Protein AF-A0A8D5U0N1-F1 (afdb_monomer)

Sequence (67 aa):
MDIILTARQLEKVIIQFSHAEKEAELIVVRDLIEELPRMAMKYGVSLIDAEDINDKVIRVKLEKRFW

Secondary structure (DSSP, 8-stat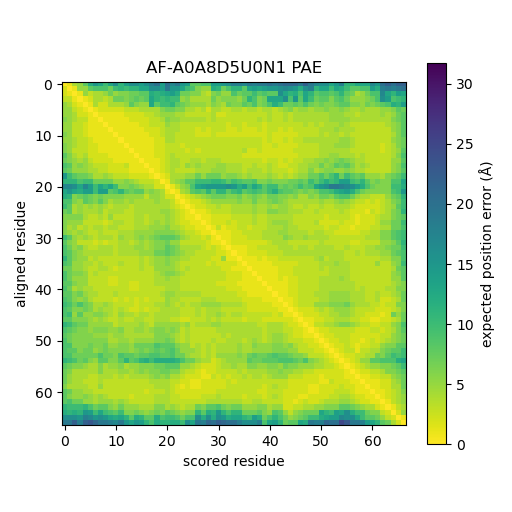e):
-PEE-SHHHHHHHHHHHHH-SS-EEEEEEGGGTTTHHHHHHHTTEEEEEEEE-SSSEEEEEEEE---

Mean predicted aligned error: 4.8 Å

Solvent-accessible surface area (backbone atoms only — not comparable to full-atom values): 3934 Å² total; per-residue (Å²): 140,66,77,35,87,46,70,70,55,45,49,55,50,50,57,54,47,59,74,47,97,62,76,48,78,43,38,33,32,50,88,48,58,78,52,43,60,63,53,25,52,76,56,44,29,38,78,78,46,78,46,78,76,51,100,57,34,27,36,36,32,38,39,78,58,86,130

Nearest PDB structures (foldseek):
  7yrj-assembly4_D  TM=6.984E-01  e=5.190E-02  Homo sapiens
  7yri-assembly2_A  TM=7.308E-01  e=1.149E-01  Homo sapiens
  7yri-assembly1_D  TM=6.159E-01  e=5.190E-02  Homo sapiens
  7vkr-assembly3_C  TM=6.470E-01  e=9.420E-02  Drosophila melanogaster
  7yri-assembly2_C  TM=6.903E-01  e=1.952E-01  Homo sapiens

Structure (mmCIF, N/CA/C/O backbone):
data_AF-A0A8D5U0N1-F1
#
_entry.id   AF-A0A8D5U0N1-F1
#
loop_
_atom_site.group_PDB
_atom_site.id
_atom_site.type_symbol
_atom_site.label_atom_id
_atom_site.label_alt_id
_atom_site.label_comp_id
_atom_site.label_asym_id
_atom_site.label_entity_id
_atom_site.label_seq_id
_atom_site.pdbx_PDB_ins_code
_atom_site.Cartn_x
_atom_site.Cartn_y
_atom_site.Cartn_z
_atom_site.occupancy
_atom_site.B_iso_or_equiv
_atom_site.auth_seq_id
_atom_site.auth_comp_id
_atom_site.auth_asym_id
_atom_site.auth_atom_id
_atom_site.pdbx_PDB_model_num
ATOM 1 N N . MET A 1 1 ? 10.668 12.977 3.057 1.00 54.88 1 MET A N 1
ATOM 2 C CA . MET A 1 1 ? 9.932 12.256 2.001 1.00 54.88 1 MET A CA 1
ATOM 3 C C . MET A 1 1 ? 10.713 10.980 1.756 1.00 54.88 1 MET A C 1
ATOM 5 O O . MET A 1 1 ? 11.818 11.073 1.239 1.00 54.88 1 MET A O 1
ATOM 9 N N . ASP A 1 2 ? 10.214 9.845 2.242 1.00 68.50 2 ASP A N 1
ATOM 10 C CA . ASP A 1 2 ? 10.931 8.564 2.196 1.00 68.50 2 ASP A CA 1
ATOM 11 C C . ASP A 1 2 ? 10.403 7.705 1.040 1.00 68.50 2 ASP A C 1
ATOM 13 O O . ASP A 1 2 ? 9.191 7.596 0.850 1.00 68.50 2 ASP A O 1
ATOM 17 N N . ILE A 1 3 ? 11.314 7.123 0.251 1.00 76.44 3 ILE A N 1
ATOM 18 C CA . ILE A 1 3 ? 10.977 6.211 -0.851 1.00 76.44 3 ILE A CA 1
ATOM 19 C C . ILE A 1 3 ? 10.975 4.782 -0.308 1.00 76.44 3 ILE A C 1
ATOM 21 O O . ILE A 1 3 ? 11.993 4.288 0.184 1.00 76.44 3 ILE A O 1
ATOM 25 N N . ILE A 1 4 ? 9.837 4.105 -0.424 1.00 79.50 4 ILE A N 1
ATOM 26 C CA . ILE A 1 4 ? 9.674 2.709 -0.031 1.00 79.50 4 ILE A CA 1
ATOM 27 C C . ILE A 1 4 ? 10.063 1.809 -1.202 1.00 79.50 4 ILE A C 1
ATOM 29 O O . ILE A 1 4 ? 9.410 1.817 -2.245 1.00 79.50 4 ILE A O 1
ATOM 33 N N . LEU A 1 5 ? 11.112 1.009 -1.011 1.00 79.00 5 LEU A N 1
ATOM 34 C CA . LEU A 1 5 ? 11.676 0.145 -2.053 1.00 79.00 5 LEU A CA 1
ATOM 35 C C . LEU A 1 5 ? 11.346 -1.339 -1.849 1.00 79.00 5 LEU A C 1
ATOM 37 O O . LEU A 1 5 ? 11.603 -2.149 -2.733 1.00 79.00 5 LEU A O 1
ATOM 41 N N . THR A 1 6 ? 10.810 -1.718 -0.684 1.00 87.88 6 THR A N 1
ATOM 42 C CA . THR A 1 6 ? 10.519 -3.121 -0.345 1.00 87.88 6 THR A CA 1
ATOM 43 C C . THR A 1 6 ? 9.227 -3.280 0.455 1.00 87.88 6 THR A C 1
ATOM 45 O O . THR A 1 6 ? 8.863 -2.410 1.250 1.00 87.88 6 THR A O 1
ATOM 48 N N . ALA A 1 7 ? 8.590 -4.447 0.327 1.00 86.56 7 ALA A N 1
ATOM 49 C CA . ALA A 1 7 ? 7.388 -4.834 1.070 1.00 86.56 7 ALA A CA 1
ATOM 50 C C . ALA A 1 7 ? 7.569 -4.728 2.600 1.00 86.56 7 ALA A C 1
ATOM 52 O O . ALA A 1 7 ? 6.687 -4.254 3.310 1.00 86.56 7 ALA A O 1
ATOM 53 N N . ARG A 1 8 ? 8.753 -5.084 3.126 1.00 90.12 8 ARG A N 1
ATOM 54 C CA . ARG A 1 8 ? 9.068 -4.952 4.563 1.00 90.12 8 ARG A CA 1
ATOM 55 C C . ARG A 1 8 ? 9.105 -3.500 5.039 1.00 90.12 8 ARG A C 1
ATOM 57 O O . ARG A 1 8 ? 8.647 -3.207 6.141 1.00 90.12 8 ARG A O 1
ATOM 64 N N . GLN A 1 9 ? 9.691 -2.600 4.246 1.00 89.31 9 GLN A N 1
ATOM 65 C CA . GLN A 1 9 ? 9.693 -1.171 4.571 1.00 89.31 9 GLN A CA 1
ATOM 66 C C . GLN A 1 9 ? 8.272 -0.613 4.519 1.00 89.31 9 GLN A C 1
ATOM 68 O O . GLN A 1 9 ? 7.894 0.145 5.409 1.00 89.31 9 GLN A O 1
ATOM 73 N N . LEU A 1 10 ? 7.489 -1.043 3.526 1.00 87.75 10 LEU A N 1
ATOM 74 C CA . LEU A 1 10 ? 6.096 -0.649 3.375 1.00 87.75 10 LEU A CA 1
ATOM 75 C C . LEU A 1 10 ? 5.270 -1.038 4.598 1.00 87.75 10 LEU A C 1
ATOM 77 O O . LEU A 1 10 ? 4.625 -0.187 5.204 1.00 87.75 10 LEU A O 1
ATOM 81 N N . GLU A 1 11 ? 5.367 -2.300 5.014 1.00 90.00 11 GLU A N 1
ATOM 82 C CA . GLU A 1 11 ? 4.663 -2.814 6.186 1.00 90.00 11 GLU A CA 1
ATOM 83 C C . GLU A 1 11 ? 5.048 -2.038 7.453 1.00 90.00 11 GLU A C 1
ATOM 85 O O . GLU A 1 11 ? 4.175 -1.609 8.206 1.00 90.00 11 GLU A O 1
ATOM 90 N N . LYS A 1 12 ? 6.345 -1.775 7.666 1.00 89.38 12 LYS A N 1
ATOM 91 C CA . LYS A 1 12 ? 6.820 -1.003 8.824 1.00 89.38 12 LYS A CA 1
ATOM 92 C C . LYS A 1 12 ? 6.213 0.400 8.870 1.00 89.38 12 LYS A C 1
ATOM 94 O O . LYS A 1 12 ? 5.835 0.859 9.946 1.00 89.38 12 LYS A O 1
ATOM 99 N N . VAL A 1 13 ? 6.117 1.073 7.726 1.00 87.00 13 VAL A N 1
ATOM 100 C CA . VAL A 1 13 ? 5.540 2.418 7.648 1.00 87.00 13 VAL A CA 1
ATOM 101 C C . VAL A 1 13 ? 4.026 2.392 7.830 1.00 87.00 13 VAL A C 1
ATOM 103 O O . VAL A 1 13 ? 3.507 3.220 8.571 1.00 87.00 13 VAL A O 1
ATOM 106 N N . ILE A 1 14 ? 3.322 1.407 7.265 1.00 87.69 14 ILE A N 1
ATOM 107 C CA . ILE A 1 14 ? 1.880 1.218 7.492 1.00 87.69 14 ILE A CA 1
ATOM 108 C C . ILE 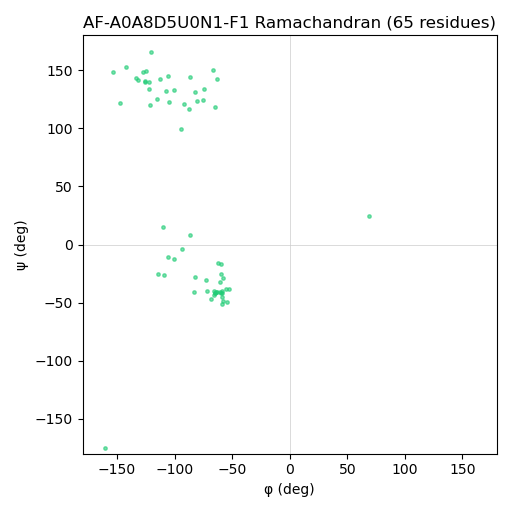A 1 14 ? 1.584 0.983 8.981 1.00 87.69 14 ILE A C 1
ATOM 110 O O . ILE A 1 14 ? 0.644 1.566 9.512 1.00 87.69 14 ILE A O 1
ATOM 114 N N . ILE A 1 15 ? 2.399 0.188 9.682 1.00 89.56 15 ILE A N 1
ATOM 115 C CA . ILE A 1 15 ? 2.261 -0.031 11.134 1.00 89.56 15 ILE A CA 1
ATOM 116 C C . ILE A 1 15 ? 2.512 1.262 11.918 1.00 89.56 15 ILE A C 1
ATOM 118 O O . ILE A 1 15 ? 1.832 1.550 12.898 1.00 89.56 15 ILE A O 1
ATOM 122 N N . GLN A 1 16 ? 3.513 2.055 11.540 1.00 85.69 16 GLN A N 1
ATOM 123 C CA . GLN A 1 16 ? 3.746 3.346 12.195 1.00 85.69 16 GLN A CA 1
ATOM 124 C C . GLN A 1 16 ? 2.567 4.293 11.959 1.00 85.69 16 GLN A C 1
ATOM 126 O O . GLN A 1 16 ? 2.097 4.951 12.887 1.00 85.69 16 GLN A O 1
ATOM 131 N N . PHE A 1 17 ? 2.043 4.292 10.737 1.00 84.56 17 PHE A N 1
ATOM 132 C CA . PHE A 1 17 ? 0.876 5.061 10.355 1.00 84.56 17 PHE A CA 1
ATOM 133 C C . PHE A 1 17 ? -0.386 4.636 11.111 1.00 84.56 17 PHE A C 1
ATOM 135 O O . PHE A 1 17 ? -1.119 5.491 11.597 1.00 84.56 17 PHE A O 1
ATOM 142 N N . SER A 1 18 ? -0.605 3.335 11.326 1.00 83.56 18 SER A N 1
ATOM 143 C CA . SER A 1 18 ? -1.752 2.836 12.095 1.00 83.56 18 SER A CA 1
ATOM 144 C C . SER A 1 18 ? -1.753 3.314 13.553 1.00 83.56 18 SER A C 1
ATOM 146 O O . SER A 1 18 ? -2.790 3.278 14.212 1.00 83.56 18 SER A O 1
ATOM 148 N N . HIS A 1 19 ? -0.636 3.830 14.069 1.00 82.19 19 HIS A N 1
ATOM 149 C CA . HIS A 1 19 ? -0.559 4.463 15.387 1.00 82.19 19 HIS A CA 1
ATOM 150 C C . HIS A 1 19 ? -0.586 6.003 15.336 1.00 82.19 19 HIS A C 1
ATOM 152 O O . HIS A 1 19 ? -0.832 6.628 16.361 1.00 82.19 19 HIS A O 1
ATOM 158 N N . ALA A 1 20 ? -0.423 6.628 14.167 1.00 77.62 20 ALA A N 1
ATOM 159 C CA . ALA A 1 20 ? -0.412 8.086 13.999 1.00 77.62 20 ALA A CA 1
ATOM 160 C C . ALA A 1 20 ? -1.825 8.677 13.817 1.00 77.62 20 ALA A C 1
ATOM 162 O O . ALA A 1 20 ? -2.673 8.063 13.190 1.00 77.62 20 ALA A O 1
ATOM 163 N N . GLU A 1 21 ? -2.125 9.866 14.341 1.00 68.19 21 GLU A N 1
ATOM 164 C CA . GLU A 1 21 ? -3.474 10.479 14.251 1.00 68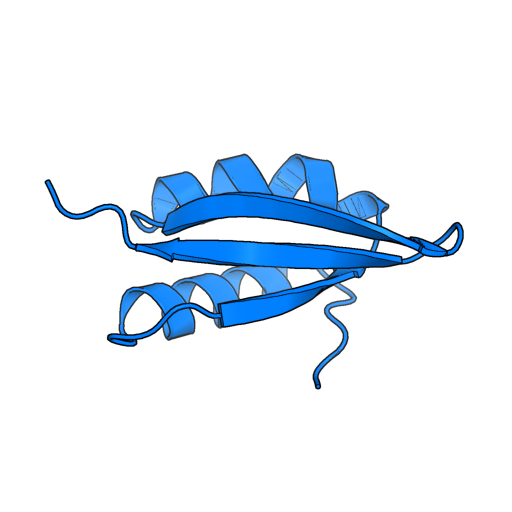.19 21 GLU A CA 1
ATOM 165 C C . GLU A 1 21 ? -3.727 11.297 12.969 1.00 68.19 21 GLU A C 1
ATOM 167 O O . GLU A 1 21 ? -4.725 12.003 12.871 1.00 68.19 21 GLU A O 1
ATOM 172 N N . LYS A 1 22 ? -2.820 11.253 11.991 1.00 76.19 22 LYS A N 1
ATOM 173 C CA . LYS A 1 22 ? -2.865 12.107 10.793 1.00 76.19 22 LYS A CA 1
ATOM 174 C C . LYS A 1 22 ? -2.939 11.269 9.528 1.00 76.19 22 LYS A C 1
ATOM 176 O O . LYS A 1 22 ? -2.647 10.085 9.589 1.00 76.19 22 LYS A O 1
ATOM 181 N N . GLU A 1 23 ? -3.278 11.896 8.407 1.00 79.12 23 GLU A N 1
ATOM 182 C CA . GLU A 1 23 ? -3.053 11.361 7.060 1.00 79.12 23 GLU A CA 1
ATOM 183 C C . GLU A 1 23 ? -1.550 11.268 6.757 1.00 79.12 23 GLU A C 1
ATOM 185 O O . GLU A 1 23 ? -0.749 12.052 7.281 1.00 79.12 23 GLU A O 1
ATOM 190 N N . ALA A 1 24 ? -1.156 10.303 5.923 1.00 81.06 24 ALA A N 1
ATOM 191 C CA . ALA A 1 24 ? 0.227 10.160 5.482 1.00 81.06 24 ALA A CA 1
ATOM 192 C C . ALA A 1 24 ? 0.300 9.986 3.980 1.00 81.06 24 ALA A C 1
ATOM 194 O O . ALA A 1 24 ? -0.488 9.271 3.365 1.00 81.06 24 ALA A O 1
ATOM 195 N N . GLU A 1 25 ? 1.324 10.608 3.422 1.00 84.56 25 GLU A N 1
ATOM 196 C CA . GLU A 1 25 ? 1.649 10.544 2.015 1.00 84.56 25 GLU A CA 1
ATOM 197 C C . GLU A 1 25 ? 2.997 9.842 1.861 1.00 84.56 2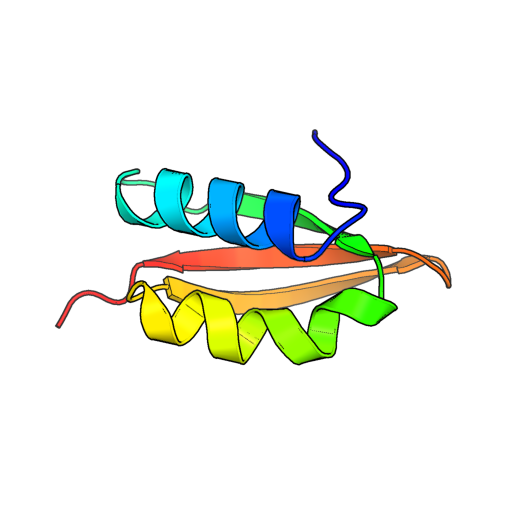5 GLU A C 1
ATOM 199 O O . GLU A 1 25 ? 3.988 10.207 2.500 1.00 84.56 25 GLU A O 1
ATOM 204 N N . LEU A 1 26 ? 3.021 8.790 1.049 1.00 86.31 26 LEU A N 1
ATOM 205 C CA . LEU A 1 26 ? 4.171 7.911 0.866 1.00 86.31 26 LEU A CA 1
ATOM 206 C C . LEU A 1 26 ? 4.531 7.833 -0.610 1.00 86.31 26 LEU A C 1
ATOM 208 O O . LEU A 1 26 ? 3.659 7.898 -1.470 1.00 86.31 26 LEU A O 1
ATOM 212 N N . ILE A 1 27 ? 5.813 7.634 -0.907 1.00 87.44 27 ILE A N 1
ATOM 213 C CA . ILE A 1 27 ? 6.250 7.254 -2.251 1.00 87.44 27 ILE A CA 1
ATOM 214 C C . ILE A 1 27 ? 6.614 5.783 -2.219 1.00 87.44 27 ILE A C 1
ATOM 216 O O . ILE A 1 27 ? 7.473 5.358 -1.445 1.00 87.44 27 ILE A O 1
ATOM 220 N N . VAL A 1 28 ? 5.961 5.013 -3.074 1.00 89.12 28 VAL A N 1
ATOM 221 C CA . VAL A 1 28 ? 6.081 3.563 -3.131 1.00 89.12 28 VAL A CA 1
ATOM 222 C C . VAL A 1 28 ? 6.460 3.176 -4.553 1.00 89.12 28 VAL A C 1
ATOM 224 O O . VAL A 1 28 ? 5.979 3.773 -5.515 1.00 89.12 28 VAL A O 1
ATOM 227 N N . VAL A 1 29 ? 7.350 2.199 -4.716 1.00 90.06 29 VAL A N 1
ATOM 228 C CA . VAL A 1 29 ? 7.614 1.639 -6.049 1.00 90.06 29 VAL A CA 1
ATOM 229 C C . VAL A 1 29 ? 6.356 0.974 -6.605 1.00 90.06 29 VAL A C 1
ATOM 231 O O . VAL A 1 29 ? 5.602 0.347 -5.857 1.00 90.06 29 VAL A O 1
ATOM 234 N N . ARG A 1 30 ? 6.136 1.103 -7.917 1.00 87.06 30 ARG A N 1
ATOM 235 C CA . ARG A 1 30 ? 4.941 0.582 -8.597 1.00 87.06 30 ARG A CA 1
ATOM 236 C C . ARG A 1 30 ? 4.719 -0.904 -8.305 1.00 87.06 30 ARG A C 1
ATOM 238 O O . ARG A 1 30 ? 3.592 -1.290 -8.042 1.00 87.06 30 ARG A O 1
ATOM 245 N N . ASP A 1 31 ? 5.779 -1.701 -8.238 1.00 88.50 31 ASP A N 1
ATOM 246 C CA . ASP A 1 31 ? 5.695 -3.144 -7.969 1.00 88.50 31 ASP A CA 1
ATOM 247 C C . ASP A 1 31 ? 5.042 -3.485 -6.616 1.00 88.50 31 ASP A C 1
ATOM 249 O O . ASP A 1 31 ? 4.475 -4.559 -6.452 1.00 88.50 31 ASP A O 1
ATOM 253 N N . LEU A 1 32 ? 5.089 -2.573 -5.639 1.00 88.38 32 LEU A N 1
ATOM 254 C CA . LEU A 1 32 ? 4.494 -2.779 -4.315 1.00 88.38 32 LEU A CA 1
ATOM 255 C C . LEU A 1 32 ? 3.069 -2.220 -4.202 1.00 88.38 32 LEU A C 1
ATOM 257 O O . LEU A 1 32 ? 2.431 -2.401 -3.161 1.00 88.38 32 LEU A O 1
ATOM 261 N N . ILE A 1 33 ? 2.556 -1.549 -5.242 1.00 86.19 33 ILE A N 1
ATOM 262 C CA . ILE A 1 33 ? 1.192 -1.002 -5.242 1.00 86.19 33 ILE A CA 1
ATOM 263 C C . ILE A 1 33 ? 0.155 -2.115 -5.079 1.00 86.19 33 ILE A C 1
ATOM 265 O O . ILE A 1 33 ? -0.869 -1.906 -4.440 1.00 86.19 33 ILE A O 1
ATOM 269 N N . GLU A 1 34 ? 0.438 -3.312 -5.598 1.00 86.38 34 GLU A N 1
ATOM 270 C CA . GLU A 1 34 ? -0.458 -4.467 -5.507 1.00 86.38 34 GLU A CA 1
ATOM 271 C C . GLU A 1 34 ? -0.507 -5.053 -4.088 1.00 86.38 34 GLU A C 1
ATOM 273 O O . GLU A 1 34 ? -1.540 -5.556 -3.645 1.00 86.38 34 GLU A O 1
ATOM 278 N N . GLU A 1 35 ? 0.591 -4.951 -3.335 1.00 88.19 35 GLU A N 1
ATOM 279 C CA . GLU A 1 35 ? 0.665 -5.429 -1.951 1.00 88.19 35 GLU A CA 1
ATOM 280 C C . GLU A 1 35 ? 0.079 -4.424 -0.949 1.00 88.19 35 GLU A C 1
ATOM 282 O O . GLU A 1 35 ? -0.424 -4.818 0.112 1.00 88.19 35 GLU A O 1
ATOM 287 N N . LEU A 1 36 ? 0.117 -3.129 -1.287 1.00 87.25 36 LEU A N 1
ATOM 288 C CA . LEU A 1 36 ? -0.280 -2.028 -0.413 1.00 87.25 36 LEU A CA 1
ATOM 289 C C . LEU A 1 36 ? -1.713 -2.177 0.139 1.00 87.25 36 LEU A C 1
ATOM 291 O O . LEU A 1 36 ? -1.849 -2.097 1.360 1.00 87.25 36 LEU A O 1
ATOM 295 N N . PRO A 1 37 ? -2.775 -2.450 -0.653 1.00 86.81 37 PRO A N 1
ATOM 296 C CA . PRO A 1 37 ? -4.130 -2.603 -0.120 1.00 86.81 37 PRO A CA 1
ATOM 297 C C . PRO A 1 37 ? -4.244 -3.748 0.885 1.00 86.81 37 PRO A C 1
ATOM 299 O O . PRO A 1 37 ? -4.888 -3.604 1.925 1.00 86.81 37 PRO A O 1
ATOM 302 N N . ARG A 1 38 ? -3.579 -4.879 0.606 1.00 89.25 38 ARG A N 1
ATOM 303 C CA . ARG A 1 38 ? -3.597 -6.056 1.485 1.00 89.25 38 ARG A CA 1
ATOM 304 C C . ARG A 1 38 ? -2.922 -5.751 2.820 1.00 89.25 38 ARG A C 1
ATOM 306 O O . ARG A 1 38 ? -3.437 -6.135 3.870 1.00 89.25 38 ARG A O 1
ATOM 313 N N . MET A 1 39 ? -1.779 -5.065 2.786 1.00 89.06 39 MET A N 1
ATOM 314 C CA . MET A 1 39 ? -1.065 -4.647 3.993 1.00 89.06 39 MET A CA 1
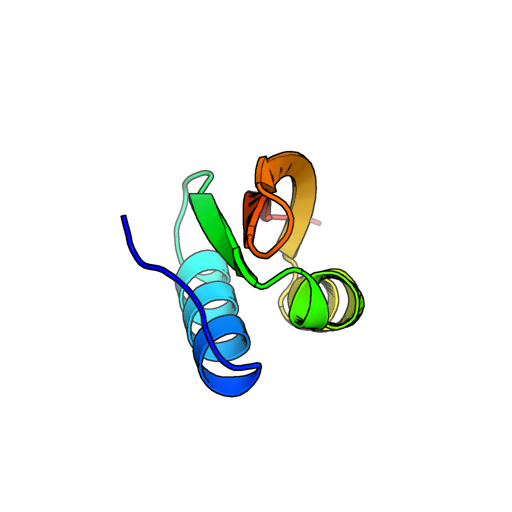ATOM 315 C C . MET A 1 39 ? -1.833 -3.576 4.762 1.00 89.06 39 MET A C 1
ATOM 317 O O . MET A 1 39 ? -2.000 -3.703 5.969 1.00 89.06 39 MET A O 1
ATOM 321 N N . ALA A 1 40 ? -2.337 -2.551 4.079 1.00 88.31 40 ALA A N 1
ATOM 322 C CA . ALA A 1 40 ? -3.093 -1.469 4.695 1.00 88.31 40 ALA A CA 1
ATOM 323 C C . ALA A 1 40 ? -4.320 -2.018 5.441 1.00 88.31 40 ALA A C 1
ATOM 325 O O . ALA A 1 40 ? -4.485 -1.761 6.635 1.00 88.31 40 ALA A O 1
ATOM 326 N N . MET A 1 41 ? -5.102 -2.887 4.790 1.00 87.94 41 MET A N 1
ATOM 327 C CA . MET A 1 41 ? -6.286 -3.511 5.386 1.00 87.94 41 MET A CA 1
ATOM 328 C C . MET A 1 41 ? -5.961 -4.310 6.657 1.00 87.94 41 MET A C 1
ATOM 330 O O . MET A 1 41 ? -6.703 -4.225 7.634 1.00 87.94 41 MET A O 1
ATOM 334 N N . LYS A 1 42 ? -4.837 -5.042 6.677 1.00 90.25 42 LYS A N 1
ATOM 335 C CA . LYS A 1 42 ? -4.373 -5.817 7.844 1.00 90.25 42 LYS A CA 1
ATOM 336 C C . LYS A 1 42 ? -4.171 -4.949 9.094 1.00 90.25 42 LYS A C 1
ATOM 338 O O . LYS A 1 42 ? -4.329 -5.455 10.202 1.00 90.25 42 LYS A O 1
ATOM 343 N N . TYR A 1 43 ? -3.841 -3.668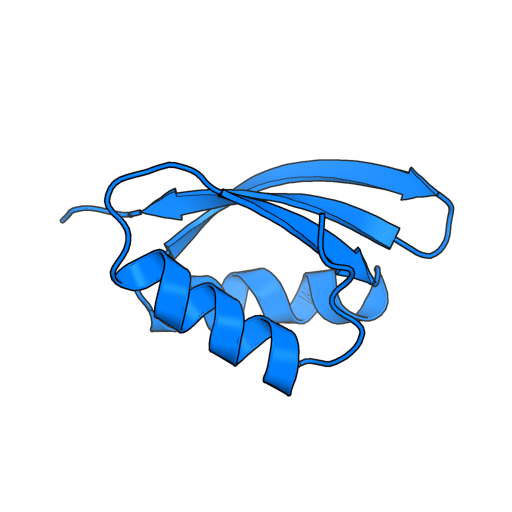 8.926 1.00 88.69 43 TYR A N 1
ATOM 344 C CA . TYR A 1 43 ? -3.559 -2.730 10.019 1.00 88.69 43 TYR A CA 1
ATOM 345 C C . TYR A 1 43 ? -4.632 -1.644 10.194 1.00 88.69 43 TYR A C 1
ATOM 347 O O . TYR A 1 43 ? -4.381 -0.644 10.864 1.00 88.69 43 TYR A O 1
ATOM 355 N N . GLY A 1 44 ? -5.821 -1.812 9.603 1.00 87.19 44 GLY A N 1
ATOM 356 C CA . GLY A 1 44 ? -6.902 -0.821 9.710 1.00 87.19 44 GLY A CA 1
ATOM 357 C C . GLY A 1 44 ? -6.612 0.488 8.966 1.00 87.19 44 GLY A C 1
ATOM 358 O O . GLY A 1 44 ? -7.145 1.541 9.307 1.00 87.19 44 GLY A O 1
ATOM 359 N N . VAL A 1 45 ? -5.757 0.433 7.949 1.00 88.81 45 VAL A N 1
ATOM 360 C CA . VAL A 1 45 ? -5.391 1.558 7.088 1.00 88.81 45 VAL A CA 1
ATOM 361 C C . VAL A 1 45 ? -6.072 1.378 5.733 1.00 88.81 45 VAL A C 1
ATOM 363 O O . VAL A 1 45 ? -6.254 0.258 5.258 1.00 88.81 45 VAL A O 1
ATOM 366 N N . SER A 1 46 ? -6.476 2.473 5.101 1.00 87.62 46 SER A N 1
ATOM 367 C CA . SER A 1 46 ? -7.038 2.472 3.750 1.00 87.62 46 SER A CA 1
ATOM 368 C C . SER A 1 46 ? -6.226 3.374 2.835 1.00 87.62 46 SER A C 1
ATOM 370 O O . SER A 1 46 ? -5.781 4.445 3.236 1.00 87.62 46 SER A O 1
ATOM 372 N N . LEU A 1 47 ? -6.029 2.916 1.602 1.00 87.88 47 LEU A N 1
ATOM 373 C CA . LEU A 1 47 ? -5.537 3.747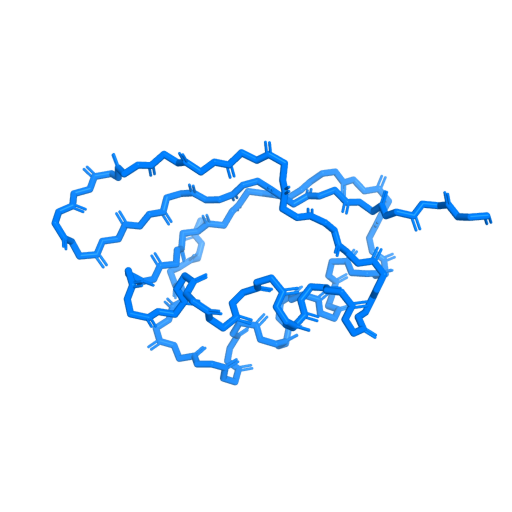 0.511 1.00 87.88 47 LEU A CA 1
ATOM 374 C C . LEU A 1 47 ? -6.686 4.642 0.040 1.00 87.88 47 LEU A C 1
ATOM 376 O O . LEU A 1 47 ? -7.740 4.115 -0.316 1.00 87.88 47 LEU A O 1
ATOM 380 N N . ILE A 1 48 ? -6.477 5.957 0.034 1.00 87.56 48 ILE A N 1
ATOM 381 C CA . ILE A 1 48 ? -7.492 6.934 -0.393 1.00 87.56 48 ILE A CA 1
ATOM 382 C C . ILE A 1 48 ? -7.161 7.595 -1.734 1.00 87.56 48 ILE A C 1
ATOM 384 O O . ILE A 1 48 ? -8.072 8.009 -2.442 1.00 87.56 48 ILE A O 1
ATOM 388 N N . ASP A 1 49 ? -5.880 7.673 -2.098 1.00 88.88 49 ASP A N 1
ATOM 389 C CA . ASP A 1 49 ? -5.423 8.330 -3.325 1.00 88.88 49 ASP A CA 1
ATOM 390 C C . ASP A 1 49 ? -4.098 7.718 -3.800 1.00 88.88 49 ASP A C 1
ATOM 392 O O . ASP A 1 49 ? -3.284 7.283 -2.975 1.00 88.88 49 ASP A O 1
ATOM 396 N N . ALA A 1 50 ? -3.878 7.687 -5.114 1.00 88.69 50 ALA A N 1
ATOM 397 C CA . ALA A 1 50 ? -2.646 7.207 -5.730 1.00 88.69 50 ALA A CA 1
ATOM 398 C C . ALA A 1 50 ? -2.340 7.986 -7.022 1.00 88.69 50 ALA A C 1
ATOM 400 O O . ALA A 1 50 ? -3.135 7.979 -7.958 1.00 88.69 50 ALA A O 1
ATOM 401 N N . GLU A 1 51 ? -1.173 8.626 -7.082 1.00 90.88 51 GLU A N 1
ATOM 402 C CA . GLU A 1 51 ? -0.711 9.454 -8.199 1.00 90.88 51 GLU A CA 1
ATOM 403 C C . GLU A 1 51 ? 0.613 8.901 -8.741 1.00 90.88 51 GLU A C 1
ATOM 405 O O . GLU A 1 51 ? 1.609 8.825 -8.018 1.00 90.88 51 GLU A O 1
ATOM 410 N N . ASP A 1 52 ? 0.654 8.513 -10.017 1.00 90.12 52 ASP A N 1
ATOM 411 C CA . ASP A 1 52 ? 1.906 8.132 -10.673 1.00 90.12 52 ASP A CA 1
ATOM 412 C C . ASP A 1 52 ? 2.842 9.355 -10.754 1.00 90.12 52 ASP A C 1
ATOM 414 O O . ASP A 1 52 ? 2.533 10.347 -11.412 1.00 90.12 52 ASP A O 1
ATOM 418 N N . ILE A 1 53 ? 4.013 9.284 -10.110 1.00 86.69 53 ILE A N 1
ATOM 419 C CA . ILE A 1 53 ? 5.045 10.331 -10.231 1.00 86.69 53 ILE A CA 1
ATOM 420 C C . ILE A 1 53 ? 5.880 10.080 -11.495 1.00 86.69 53 ILE A C 1
ATOM 422 O O . ILE A 1 53 ? 6.273 11.019 -12.187 1.00 86.69 53 ILE A O 1
ATOM 426 N N . ASN A 1 54 ? 6.204 8.812 -11.764 1.00 86.94 54 ASN A N 1
ATOM 427 C CA . ASN A 1 54 ? 6.896 8.347 -12.966 1.00 86.94 54 ASN A CA 1
ATOM 428 C C . ASN A 1 54 ? 6.667 6.838 -13.169 1.00 86.94 54 ASN A C 1
ATOM 430 O O . ASN A 1 54 ? 5.976 6.193 -12.386 1.00 86.94 54 ASN A O 1
ATOM 434 N N . ASP A 1 55 ? 7.320 6.253 -14.174 1.00 86.31 55 ASP A N 1
ATOM 435 C CA . ASP A 1 55 ? 7.161 4.842 -14.562 1.00 86.31 55 ASP A CA 1
ATOM 436 C C . ASP A 1 55 ? 7.513 3.822 -13.458 1.00 86.31 55 ASP A C 1
ATOM 438 O O . ASP A 1 55 ? 7.172 2.645 -13.572 1.00 86.31 55 ASP A O 1
ATOM 442 N N . LYS A 1 56 ? 8.231 4.244 -12.407 1.00 86.50 56 LYS A N 1
ATOM 443 C CA . LYS A 1 56 ? 8.768 3.374 -11.350 1.00 86.50 56 LYS A CA 1
ATOM 444 C C . LYS A 1 56 ? 8.166 3.623 -9.973 1.00 86.50 56 LYS A C 1
ATOM 446 O O . LYS A 1 56 ? 8.203 2.715 -9.144 1.00 86.50 56 LYS A O 1
ATOM 451 N N . VAL A 1 57 ? 7.664 4.825 -9.694 1.00 90.19 57 VAL A N 1
ATOM 452 C CA . VAL A 1 57 ? 7.167 5.205 -8.365 1.00 90.19 57 VAL A CA 1
ATOM 453 C C . VAL A 1 57 ? 5.822 5.916 -8.420 1.00 90.19 57 VAL A C 1
ATOM 455 O O . VAL A 1 57 ? 5.555 6.749 -9.285 1.00 90.19 57 VAL A O 1
ATOM 458 N N . ILE A 1 58 ? 5.006 5.611 -7.418 1.00 90.50 58 ILE A N 1
ATOM 459 C CA . ILE A 1 58 ? 3.650 6.106 -7.226 1.00 90.50 58 ILE A CA 1
ATOM 460 C C . ILE A 1 58 ? 3.601 6.787 -5.860 1.00 90.50 58 ILE A C 1
ATOM 462 O O . ILE A 1 58 ? 4.112 6.261 -4.866 1.00 90.50 58 ILE A O 1
ATOM 466 N N . ARG A 1 59 ? 3.008 7.975 -5.803 1.00 90.75 59 ARG A N 1
ATOM 467 C CA . ARG A 1 59 ? 2.639 8.627 -4.552 1.00 90.75 59 ARG A CA 1
ATOM 468 C C . ARG A 1 59 ? 1.318 8.052 -4.080 1.00 90.75 59 ARG A C 1
ATOM 470 O O . ARG A 1 59 ? 0.377 8.002 -4.855 1.00 90.75 59 ARG A O 1
ATOM 477 N N . VAL A 1 60 ? 1.225 7.659 -2.823 1.00 90.88 60 VAL A N 1
ATOM 478 C CA . VAL A 1 60 ? -0.008 7.136 -2.238 1.00 90.88 60 VAL A CA 1
ATOM 479 C C . VAL A 1 60 ? -0.363 7.917 -0.990 1.00 90.88 60 VAL A C 1
ATOM 481 O O . VAL A 1 60 ? 0.521 8.253 -0.198 1.00 90.88 60 VAL A O 1
ATOM 484 N N . LYS A 1 61 ? -1.653 8.177 -0.794 1.00 89.31 61 LYS A N 1
ATOM 485 C CA . LYS A 1 61 ? -2.177 8.730 0.456 1.00 89.31 61 LYS A CA 1
ATOM 486 C C . LYS A 1 61 ? -2.939 7.667 1.217 1.00 89.31 61 LYS A C 1
ATOM 488 O O . LYS A 1 61 ? -3.782 6.957 0.663 1.00 89.31 61 LYS A O 1
ATOM 493 N N . LEU A 1 62 ? -2.625 7.573 2.497 1.00 89.44 62 LEU A N 1
ATOM 494 C CA . LEU A 1 62 ? -3.219 6.631 3.425 1.00 89.44 62 LEU A CA 1
ATOM 495 C C . LEU A 1 62 ? -4.052 7.375 4.466 1.00 89.44 62 LEU A C 1
ATOM 497 O O . LEU A 1 62 ? -3.649 8.428 4.964 1.00 89.44 62 LEU A O 1
ATOM 501 N N . GLU A 1 63 ? -5.176 6.770 4.834 1.00 87.81 63 GLU A N 1
ATOM 502 C CA . GLU A 1 63 ? -6.060 7.225 5.902 1.00 87.81 63 GLU A CA 1
ATOM 503 C C . GLU A 1 63 ? -6.337 6.083 6.885 1.00 87.81 63 GLU A C 1
ATOM 505 O O . GLU A 1 63 ? -6.355 4.898 6.529 1.00 87.81 63 GLU A O 1
ATOM 510 N N . LYS A 1 64 ? -6.536 6.430 8.156 1.00 84.06 64 LYS A N 1
ATOM 511 C CA . LYS A 1 64 ? -6.994 5.483 9.168 1.00 84.06 64 LYS A CA 1
ATOM 512 C C . LYS A 1 64 ? -8.471 5.181 8.998 1.00 84.06 64 LYS A 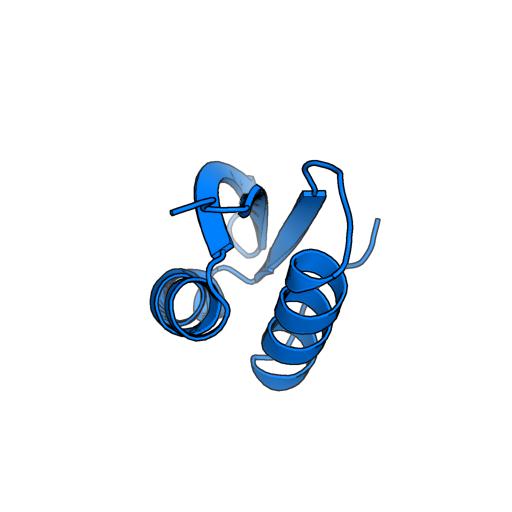C 1
ATOM 514 O O . LYS A 1 64 ? -9.299 6.082 8.925 1.00 84.06 64 LYS A O 1
ATOM 519 N N . ARG A 1 65 ? -8.812 3.898 9.053 1.00 75.81 65 ARG A N 1
ATOM 520 C CA . ARG A 1 65 ? -10.199 3.453 9.057 1.00 75.81 65 ARG A CA 1
ATOM 521 C C . ARG A 1 65 ? -10.655 3.264 10.505 1.00 75.81 65 ARG A C 1
ATOM 523 O O . ARG A 1 65 ? -10.347 2.248 11.119 1.00 75.81 65 ARG A O 1
ATOM 530 N N . PHE A 1 66 ? -11.365 4.246 11.053 1.00 64.69 66 PHE A N 1
ATOM 531 C CA . PHE A 1 66 ? -12.016 4.126 12.361 1.00 64.69 66 PHE A CA 1
ATOM 532 C C . PHE A 1 66 ? -13.342 3.365 12.189 1.00 64.69 66 PHE A C 1
ATOM 534 O O . PHE A 1 66 ? -14.156 3.744 11.347 1.00 64.69 66 PHE A O 1
ATOM 541 N N . TRP A 1 67 ? -13.516 2.262 12.921 1.00 60.75 67 TRP A N 1
ATOM 542 C CA . TRP A 1 67 ? -14.773 1.510 13.046 1.00 60.75 67 TRP A CA 1
ATOM 543 C C . TRP A 1 67 ? -15.358 1.753 14.433 1.00 60.75 67 TRP A C 1
ATOM 545 O O . TRP A 1 67 ? -14.549 1.828 15.387 1.00 60.75 67 TRP A O 1
#

pLDDT: mean 8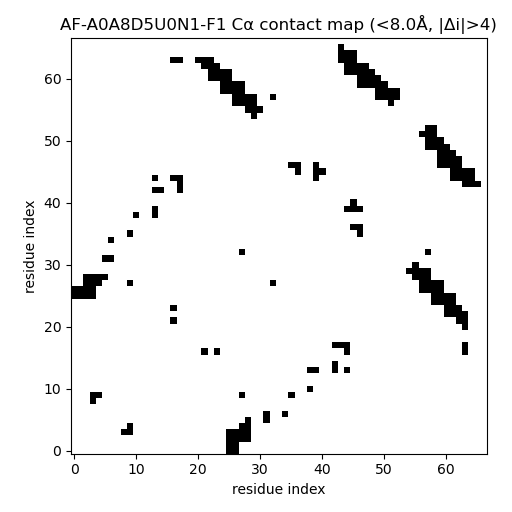4.92, std 7.26, range [54.88, 90.88]

Foldseek 3Di:
DDEAEDPVSLLVVLLVVLPDPDKDKYKYFPVCPVVNQVSNVVSQKHWDDWADPDPTIIITIIDGHDD

Radius of gyration: 10.81 Å; Cα contacts (8 Å, |Δi|>4): 114; chains: 1; bounding box: 26×18×30 Å